Protein AF-A0A6J5GZE2-F1 (afdb_monomer_lite)

pLDDT: mean 90.6, std 7.39, range [59.62, 97.69]

Structure (mmCIF, N/CA/C/O backbone):
data_AF-A0A6J5GZE2-F1
#
_entry.id   AF-A0A6J5GZE2-F1
#
loop_
_atom_site.group_PDB
_atom_site.id
_atom_site.type_symbol
_atom_site.label_atom_id
_atom_site.label_alt_id
_atom_site.label_comp_id
_atom_site.label_asym_id
_atom_site.label_entity_id
_atom_site.label_seq_id
_atom_site.pdbx_PDB_ins_code
_atom_site.Cartn_x
_atom_site.Cartn_y
_atom_site.Cartn_z
_atom_site.occupancy
_atom_site.B_iso_or_equiv
_atom_site.auth_seq_id
_atom_site.auth_comp_id
_atom_site.auth_asym_id
_atom_site.auth_atom_id
_atom_site.pdbx_PDB_model_num
ATOM 1 N N . MET A 1 1 ? 8.383 -1.239 13.796 1.00 69.44 1 MET A N 1
ATOM 2 C CA . MET A 1 1 ? 7.772 -0.420 12.735 1.00 69.44 1 MET A CA 1
ATOM 3 C C . MET A 1 1 ? 7.703 -1.317 11.531 1.00 69.44 1 MET A C 1
ATOM 5 O O . MET A 1 1 ? 8.753 -1.734 11.061 1.00 69.44 1 MET A O 1
ATOM 9 N N . SER A 1 2 ? 6.493 -1.669 11.122 1.00 81.06 2 SER A N 1
ATOM 10 C CA . SER A 1 2 ? 6.253 -2.470 9.923 1.00 81.06 2 SER A CA 1
ATOM 11 C C . SER A 1 2 ? 5.590 -1.563 8.897 1.00 81.06 2 SER A C 1
ATOM 13 O O . SER A 1 2 ? 4.689 -0.816 9.273 1.00 81.06 2 SER A O 1
ATOM 15 N N . THR A 1 3 ? 6.033 -1.614 7.644 1.00 86.31 3 THR A N 1
ATOM 16 C CA . THR A 1 3 ? 5.427 -0.887 6.521 1.00 86.31 3 THR A CA 1
ATOM 17 C C . THR A 1 3 ? 5.041 -1.906 5.464 1.00 86.31 3 THR A C 1
ATOM 19 O O . THR A 1 3 ? 5.884 -2.670 5.003 1.00 86.31 3 THR A O 1
ATOM 22 N N . LEU A 1 4 ? 3.765 -1.927 5.103 1.00 92.56 4 LEU A N 1
ATOM 23 C CA . LEU A 1 4 ? 3.176 -2.878 4.175 1.00 92.56 4 LEU A CA 1
ATOM 24 C C . LEU A 1 4 ? 2.508 -2.078 3.060 1.00 92.56 4 LEU A C 1
ATOM 26 O O . LEU A 1 4 ? 1.397 -1.579 3.227 1.00 92.56 4 LEU A O 1
ATOM 30 N N . ALA A 1 5 ? 3.231 -1.912 1.955 1.00 94.94 5 ALA A N 1
ATOM 31 C CA . ALA A 1 5 ? 2.730 -1.274 0.743 1.00 94.94 5 ALA A CA 1
ATOM 32 C C . ALA A 1 5 ? 2.244 -2.333 -0.249 1.00 94.94 5 ALA A C 1
ATOM 34 O O . ALA A 1 5 ? 2.789 -3.442 -0.286 1.00 94.94 5 ALA A O 1
ATOM 35 N N . ARG A 1 6 ? 1.226 -1.980 -1.030 1.00 96.56 6 ARG A N 1
ATOM 36 C CA . ARG A 1 6 ? 0.650 -2.758 -2.126 1.00 96.56 6 ARG A CA 1
ATOM 37 C C . ARG A 1 6 ? 0.448 -1.833 -3.317 1.00 96.56 6 ARG A C 1
ATOM 39 O O . ARG A 1 6 ? -0.109 -0.752 -3.141 1.00 96.56 6 ARG A O 1
ATOM 46 N N . ALA A 1 7 ? 0.889 -2.257 -4.493 1.00 96.19 7 ALA A N 1
ATOM 47 C CA . ALA A 1 7 ? 0.504 -1.621 -5.745 1.00 96.19 7 ALA A CA 1
ATOM 48 C C . ALA A 1 7 ? -0.853 -2.193 -6.170 1.00 96.19 7 ALA A C 1
ATOM 50 O O . ALA A 1 7 ? -1.012 -3.414 -6.214 1.00 96.19 7 ALA A O 1
ATOM 51 N N . ILE A 1 8 ? -1.835 -1.325 -6.396 1.00 95.38 8 ILE A N 1
ATOM 52 C CA . ILE A 1 8 ? -3.233 -1.694 -6.643 1.00 95.38 8 ILE A CA 1
ATOM 53 C C . ILE A 1 8 ? -3.459 -1.850 -8.142 1.00 95.38 8 ILE A C 1
ATOM 55 O O . ILE A 1 8 ? -4.141 -1.054 -8.776 1.00 95.38 8 ILE A O 1
ATOM 59 N N . GLU A 1 9 ? -2.794 -2.850 -8.701 1.00 91.31 9 GLU A N 1
ATOM 60 C CA . GLU A 1 9 ? -2.861 -3.221 -10.107 1.00 91.31 9 GLU A CA 1
ATOM 61 C C . GLU A 1 9 ? -2.334 -4.653 -10.263 1.00 91.31 9 GLU A C 1
ATOM 63 O O . GLU A 1 9 ? -1.780 -5.245 -9.326 1.00 91.31 9 GLU A O 1
ATOM 68 N N . THR A 1 10 ? -2.496 -5.209 -11.455 1.00 87.94 10 THR A N 1
ATOM 69 C CA . THR A 1 10 ? -1.755 -6.385 -11.910 1.00 87.94 10 THR A CA 1
ATOM 70 C C . THR A 1 10 ? -0.284 -6.054 -12.205 1.00 87.94 10 THR A C 1
ATOM 72 O O . THR A 1 10 ? 0.123 -4.894 -12.269 1.00 87.94 10 THR A O 1
ATOM 75 N N . ALA A 1 11 ? 0.559 -7.084 -12.319 1.00 86.81 11 ALA A N 1
ATOM 76 C CA . ALA A 1 11 ? 1.974 -6.880 -12.612 1.00 86.81 11 ALA A CA 1
ATOM 77 C C . ALA A 1 11 ? 2.154 -6.264 -14.016 1.00 86.81 11 ALA A C 1
ATOM 79 O O . ALA A 1 11 ? 1.563 -6.786 -14.963 1.00 86.81 11 ALA A O 1
ATOM 80 N N . PRO A 1 12 ? 2.986 -5.218 -14.178 1.00 83.88 12 PRO A N 1
ATOM 81 C CA . PRO A 1 12 ? 3.253 -4.644 -15.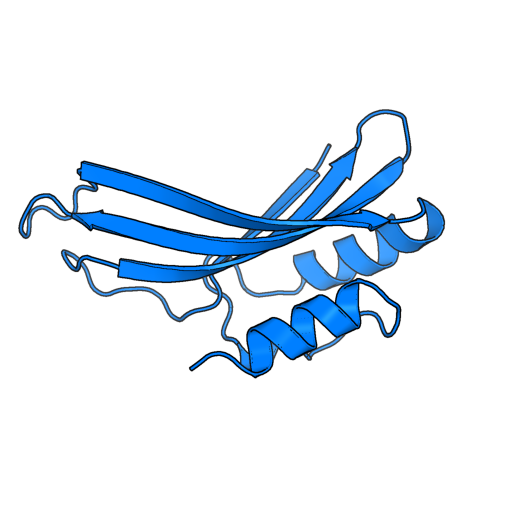489 1.00 83.88 12 PRO A CA 1
ATOM 82 C C . PRO A 1 12 ? 4.057 -5.588 -16.381 1.00 83.88 12 PRO A C 1
ATOM 84 O O . PRO A 1 12 ? 4.840 -6.417 -15.905 1.00 83.88 12 PRO A O 1
ATOM 87 N N . GLU A 1 13 ? 3.921 -5.398 -17.690 1.00 81.69 13 GLU A N 1
ATOM 88 C CA . GLU A 1 13 ? 4.804 -6.014 -18.677 1.00 81.69 13 GLU A CA 1
ATOM 89 C C . GLU A 1 13 ? 6.227 -5.427 -18.591 1.00 81.69 13 GLU A C 1
ATOM 91 O O . GLU A 1 13 ? 6.459 -4.319 -18.098 1.00 81.69 13 GLU A O 1
ATOM 96 N N . GLN A 1 14 ? 7.228 -6.180 -19.051 1.00 75.50 14 GLN A N 1
ATOM 97 C CA . GLN A 1 14 ? 8.613 -5.707 -19.019 1.00 75.50 14 GLN A CA 1
ATOM 98 C C . GLN A 1 14 ? 8.831 -4.556 -20.008 1.00 75.50 14 GLN A C 1
ATOM 100 O O . GLN A 1 14 ? 8.464 -4.651 -21.173 1.00 75.50 14 GLN A O 1
ATOM 105 N N . GLY A 1 15 ? 9.498 -3.491 -19.552 1.00 70.44 15 GLY A N 1
ATOM 106 C CA . GLY A 1 15 ? 9.900 -2.360 -20.399 1.00 70.44 15 GLY A CA 1
ATOM 107 C C . GLY A 1 15 ? 8.863 -1.241 -20.525 1.00 70.44 15 GLY A C 1
ATOM 108 O O . GLY A 1 15 ? 9.191 -0.178 -21.045 1.00 70.44 15 GLY A O 1
ATOM 109 N N . SER A 1 16 ? 7.648 -1.406 -19.997 1.00 72.00 16 SER A N 1
ATOM 110 C CA . SER A 1 16 ? 6.640 -0.345 -20.033 1.00 72.00 16 SER A CA 1
ATOM 111 C C . SER A 1 16 ? 6.890 0.734 -18.972 1.00 72.00 16 SER A C 1
ATOM 113 O O . SER A 1 16 ? 7.240 0.443 -17.826 1.00 72.00 16 SER A O 1
ATOM 115 N N . THR A 1 17 ? 6.626 1.995 -19.332 1.00 81.88 17 THR A N 1
ATOM 116 C CA . THR A 1 17 ? 6.264 3.015 -18.330 1.00 81.88 17 THR A CA 1
ATOM 117 C C . THR A 1 17 ? 4.993 2.535 -17.639 1.00 81.88 17 THR A C 1
ATOM 119 O O . THR A 1 17 ? 4.091 2.035 -18.305 1.00 81.88 17 THR A O 1
ATOM 122 N N . PHE A 1 18 ? 4.948 2.637 -16.318 1.00 88.75 18 PHE A N 1
ATOM 123 C CA . PHE A 1 18 ? 3.884 2.038 -15.525 1.00 88.75 18 PHE A CA 1
ATOM 124 C C . PHE A 1 18 ? 3.427 3.004 -14.448 1.00 88.75 18 PHE A C 1
ATOM 126 O O . PHE A 1 18 ? 4.246 3.596 -13.746 1.00 88.75 18 PHE A O 1
ATOM 133 N N . ASP A 1 19 ? 2.123 3.133 -14.282 1.00 92.88 19 ASP A N 1
ATOM 134 C CA . ASP A 1 19 ? 1.531 3.884 -13.197 1.00 92.88 19 ASP A CA 1
ATOM 135 C C . ASP A 1 19 ? 0.383 3.092 -12.581 1.00 92.88 19 ASP A C 1
ATOM 137 O O . ASP A 1 19 ? -0.286 2.311 -13.251 1.00 92.88 19 ASP A O 1
ATOM 141 N N . CYS A 1 20 ? 0.213 3.237 -11.274 1.00 94.81 20 CYS A N 1
ATOM 142 C CA . CYS A 1 20 ? -0.858 2.571 -10.546 1.00 94.81 20 CYS A CA 1
ATOM 143 C C . CYS A 1 20 ? -1.161 3.305 -9.246 1.00 94.81 20 CYS A C 1
ATOM 145 O O . CYS A 1 20 ? -0.328 4.053 -8.718 1.00 94.81 20 CYS A O 1
ATOM 147 N N . ASP A 1 21 ? -2.344 3.049 -8.695 1.00 97.31 21 ASP A N 1
ATOM 148 C CA . ASP A 1 21 ? -2.619 3.400 -7.310 1.00 97.31 21 ASP A CA 1
ATOM 149 C C . ASP A 1 21 ? -1.772 2.533 -6.363 1.00 97.31 21 ASP A C 1
ATOM 151 O O . ASP A 1 21 ? -1.392 1.403 -6.673 1.00 97.31 21 ASP A O 1
ATOM 155 N N . TRP A 1 22 ? -1.525 3.026 -5.156 1.00 97.38 22 TRP A N 1
ATOM 156 C CA . TRP A 1 22 ? -0.962 2.225 -4.075 1.00 97.38 22 TRP A CA 1
ATOM 157 C C . TRP A 1 22 ? -1.729 2.422 -2.775 1.00 97.38 22 TRP A C 1
ATOM 159 O O . TRP A 1 22 ? -2.307 3.476 -2.519 1.00 97.38 22 TRP A O 1
ATOM 169 N N . LEU A 1 23 ? -1.684 1.397 -1.927 1.00 97.50 23 LEU A N 1
ATOM 170 C CA . LEU A 1 23 ? -2.150 1.420 -0.545 1.00 97.50 23 LEU A CA 1
ATOM 171 C C . LEU A 1 23 ? -0.969 1.098 0.369 1.00 97.50 23 LEU A C 1
ATOM 173 O O . LEU A 1 23 ? -0.236 0.137 0.131 1.00 97.50 23 LEU A O 1
ATOM 177 N N . VAL A 1 24 ? -0.802 1.856 1.449 1.00 96.56 24 VAL A N 1
ATOM 178 C CA . VAL A 1 24 ? 0.171 1.549 2.500 1.00 96.56 24 VAL A CA 1
ATOM 179 C C . VAL A 1 24 ? -0.501 1.492 3.857 1.00 96.56 24 VAL A C 1
ATOM 181 O O . VAL A 1 24 ? -1.298 2.356 4.218 1.00 96.56 24 VAL A O 1
ATOM 184 N N . CYS A 1 25 ? -0.120 0.492 4.643 1.00 95.19 25 CYS A N 1
ATOM 185 C CA . CYS A 1 25 ? -0.392 0.442 6.069 1.00 95.19 25 CYS A CA 1
ATOM 186 C C . CYS A 1 25 ? 0.934 0.359 6.823 1.00 95.19 25 CYS A C 1
ATOM 188 O O . CYS A 1 25 ? 1.813 -0.425 6.463 1.00 95.19 25 CYS A O 1
ATOM 190 N N . MET A 1 26 ? 1.108 1.166 7.866 1.00 92.44 26 MET A N 1
ATOM 191 C CA . MET A 1 26 ? 2.332 1.142 8.670 1.00 92.44 26 MET A CA 1
ATOM 192 C C . MET A 1 26 ? 2.065 1.349 10.153 1.00 92.44 26 MET A C 1
ATOM 194 O O . MET A 1 26 ? 1.125 2.045 10.519 1.00 92.44 26 MET A O 1
ATOM 198 N N . THR A 1 27 ? 2.917 0.803 11.018 1.00 88.62 27 THR A N 1
ATOM 199 C CA . THR A 1 27 ? 2.859 1.044 12.470 1.00 88.62 27 THR A CA 1
ATOM 200 C C . THR A 1 27 ? 4.031 1.869 12.972 1.00 88.62 27 THR A C 1
ATOM 202 O O . THR A 1 27 ? 5.196 1.587 12.681 1.00 88.62 27 THR A O 1
ATOM 205 N N . GLY A 1 28 ? 3.724 2.886 13.777 1.00 80.31 28 GLY A N 1
ATOM 206 C CA . GLY A 1 28 ? 4.713 3.718 14.448 1.00 80.31 28 GLY A CA 1
ATOM 207 C C . GLY A 1 28 ? 5.460 2.947 15.535 1.00 80.31 28 GLY A C 1
ATOM 208 O O . GLY A 1 28 ? 4.879 2.168 16.291 1.00 80.31 28 GLY A O 1
ATOM 209 N N . LYS A 1 29 ? 6.771 3.177 15.640 1.00 72.94 29 LYS A N 1
ATOM 210 C CA . LYS A 1 29 ? 7.571 2.672 16.761 1.00 72.94 29 LYS A CA 1
ATOM 211 C C . LYS A 1 29 ? 7.228 3.499 18.011 1.00 72.94 29 LYS A C 1
ATOM 213 O O . LYS A 1 29 ? 7.240 4.722 17.948 1.00 72.94 29 LYS A O 1
ATOM 218 N N . GLY A 1 30 ? 6.901 2.845 19.124 1.00 71.56 30 GLY A N 1
ATOM 219 C CA . GLY A 1 30 ? 6.673 3.493 20.425 1.00 71.56 30 GLY A CA 1
ATOM 220 C C . GLY A 1 30 ? 5.230 3.914 20.729 1.00 71.56 30 GLY A C 1
ATOM 221 O O . GLY A 1 30 ? 4.795 3.726 21.856 1.00 71.56 30 GLY A O 1
ATOM 222 N N . SER A 1 31 ? 4.458 4.415 19.756 1.00 73.06 31 SER A N 1
ATOM 223 C CA . SER A 1 31 ? 3.060 4.829 20.001 1.00 73.06 31 SER A CA 1
ATOM 224 C C . SER A 1 31 ? 2.025 3.717 19.809 1.00 73.06 31 SER A C 1
ATOM 226 O O . SER A 1 31 ? 0.887 3.857 20.250 1.00 73.06 31 SER A O 1
ATOM 228 N N . GLY A 1 32 ? 2.372 2.652 19.076 1.00 79.12 32 GLY A N 1
ATOM 229 C CA . GLY A 1 32 ? 1.416 1.624 18.641 1.00 79.12 32 GLY A CA 1
ATOM 230 C C . GLY A 1 32 ? 0.374 2.125 17.630 1.00 79.12 32 GLY A C 1
ATOM 231 O O . GLY A 1 32 ? -0.463 1.351 17.175 1.00 79.12 32 GLY A O 1
ATOM 232 N N . ALA A 1 33 ? 0.415 3.407 17.252 1.00 85.31 33 ALA A N 1
ATOM 233 C CA . ALA A 1 33 ? -0.485 3.966 16.256 1.00 85.31 33 ALA A CA 1
ATOM 234 C C . ALA A 1 33 ? -0.174 3.377 14.877 1.00 85.31 33 ALA A C 1
ATOM 236 O O . ALA A 1 33 ? 0.991 3.254 14.483 1.00 85.31 33 ALA A O 1
ATOM 237 N N . ALA A 1 34 ? -1.225 3.049 14.134 1.00 91.69 34 ALA A N 1
ATOM 238 C CA . ALA A 1 34 ? -1.110 2.695 12.731 1.00 91.69 34 ALA A CA 1
ATOM 239 C C . ALA A 1 34 ? -1.366 3.923 11.851 1.00 91.69 34 ALA A C 1
ATOM 241 O O . ALA A 1 34 ? -1.972 4.906 12.279 1.00 91.69 34 ALA A O 1
ATOM 242 N N . ARG A 1 35 ? -0.912 3.867 10.606 1.00 94.81 35 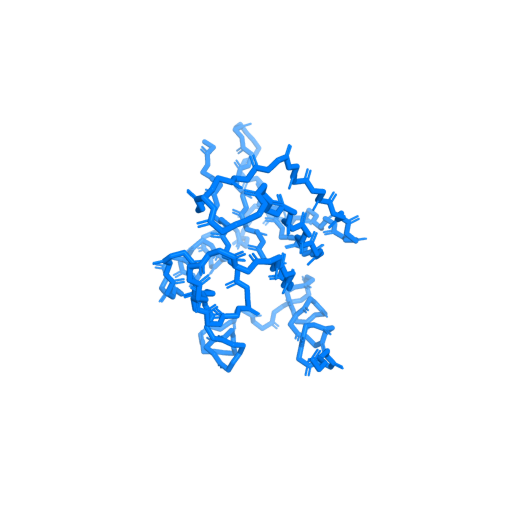ARG A N 1
ATOM 243 C CA . ARG A 1 35 ? -1.302 4.789 9.547 1.00 94.81 35 ARG A CA 1
ATOM 244 C C . ARG A 1 35 ? -1.762 3.993 8.345 1.00 94.81 35 ARG A C 1
ATOM 246 O O . ARG A 1 35 ? -1.175 2.953 8.055 1.00 94.81 35 ARG A O 1
ATOM 253 N N . VAL A 1 36 ? -2.778 4.506 7.670 1.00 96.06 36 VAL A N 1
ATOM 254 C CA . VAL A 1 36 ? -3.228 4.028 6.365 1.00 96.06 36 VAL A CA 1
ATOM 255 C C . VAL A 1 36 ? -3.168 5.196 5.399 1.00 96.06 36 VAL A C 1
ATOM 257 O O . VAL A 1 36 ? -3.583 6.305 5.740 1.00 96.06 36 VAL A O 1
ATOM 260 N N . GLY A 1 37 ? -2.625 4.969 4.215 1.00 96.25 37 GLY A N 1
ATOM 261 C CA . GLY A 1 37 ? -2.571 5.985 3.180 1.00 96.25 37 GLY A CA 1
ATOM 262 C C . GLY A 1 37 ? -2.585 5.384 1.799 1.00 96.25 37 GLY A C 1
ATOM 263 O O . GLY A 1 37 ? -2.402 4.179 1.630 1.00 96.25 37 GLY A O 1
ATOM 264 N N . PHE A 1 38 ? -2.814 6.249 0.828 1.00 97.69 38 PHE A N 1
ATOM 265 C CA . PHE A 1 38 ? -2.895 5.882 -0.570 1.00 97.69 38 PHE A CA 1
ATOM 266 C C . PHE A 1 38 ? -2.428 7.037 -1.452 1.00 97.69 38 PHE A C 1
ATOM 268 O O . PHE A 1 38 ? -2.277 8.181 -1.001 1.00 97.69 38 PHE A O 1
ATOM 275 N N . GLY A 1 39 ? -2.214 6.720 -2.718 1.00 97.38 39 GLY A N 1
ATOM 276 C CA . GLY A 1 39 ? -1.876 7.685 -3.747 1.00 97.38 39 GLY A CA 1
ATOM 277 C C . GLY A 1 39 ? -1.469 6.968 -5.021 1.00 97.38 39 GLY A C 1
ATOM 278 O O . GLY A 1 39 ? -1.946 5.862 -5.269 1.00 97.38 39 GLY A O 1
ATOM 279 N N . ARG A 1 40 ? -0.567 7.571 -5.800 1.00 96.75 40 ARG A N 1
ATOM 280 C CA . ARG A 1 40 ? -0.150 7.051 -7.109 1.00 96.75 40 ARG A CA 1
ATOM 281 C C . ARG A 1 40 ? 1.355 6.832 -7.194 1.00 96.75 40 ARG A C 1
ATOM 283 O O . ARG A 1 40 ? 2.139 7.615 -6.648 1.00 96.75 40 ARG A O 1
ATOM 290 N N . TYR A 1 41 ? 1.745 5.758 -7.865 1.00 95.69 41 TYR A N 1
ATOM 291 C CA . TYR A 1 41 ? 3.096 5.544 -8.358 1.00 95.69 41 TYR A CA 1
ATOM 292 C C . TYR A 1 41 ? 3.137 5.851 -9.842 1.00 95.69 41 TYR A C 1
ATOM 294 O O . TYR A 1 41 ? 2.256 5.427 -10.580 1.00 95.69 41 TYR A O 1
ATOM 302 N N . GLU A 1 42 ? 4.197 6.519 -10.275 1.00 94.19 42 GLU A N 1
ATOM 303 C CA . GLU A 1 42 ? 4.516 6.715 -11.684 1.00 94.19 42 GLU A CA 1
ATOM 304 C C . GLU A 1 42 ? 5.976 6.311 -11.901 1.00 94.19 42 GLU A C 1
ATOM 306 O O . GLU A 1 42 ? 6.908 6.941 -11.390 1.00 94.19 42 GLU A O 1
ATOM 311 N N . TRP A 1 43 ? 6.174 5.235 -12.650 1.00 91.81 43 TRP A N 1
ATOM 312 C CA . TRP A 1 43 ? 7.465 4.654 -12.987 1.00 91.81 43 TRP A CA 1
ATOM 313 C C . TRP A 1 43 ? 7.794 4.973 -14.436 1.00 91.81 43 TRP A C 1
ATOM 315 O O . TRP A 1 43 ? 7.029 4.640 -15.338 1.00 91.81 43 TRP A O 1
ATOM 325 N N . ARG A 1 44 ? 8.961 5.569 -14.681 1.00 90.00 44 ARG A N 1
ATOM 326 C CA . ARG A 1 44 ? 9.452 5.831 -16.041 1.00 90.00 44 ARG A CA 1
ATOM 327 C C . ARG A 1 44 ? 10.593 4.883 -16.365 1.00 90.00 44 ARG A C 1
ATOM 329 O O . ARG A 1 44 ? 11.592 4.882 -15.647 1.00 90.00 44 ARG A O 1
ATOM 336 N N . ALA A 1 45 ? 10.454 4.098 -17.430 1.00 88.38 45 ALA A N 1
ATOM 337 C CA . ALA A 1 45 ? 11.483 3.170 -17.896 1.00 88.38 45 ALA A CA 1
ATOM 338 C C . ALA A 1 45 ? 12.526 3.861 -18.798 1.00 88.38 45 ALA A C 1
ATOM 340 O O . ALA A 1 45 ? 12.239 4.868 -19.447 1.00 88.38 45 ALA A O 1
ATOM 341 N N . VAL A 1 46 ? 13.747 3.318 -18.846 1.00 86.62 46 VAL A N 1
ATOM 342 C CA . VAL A 1 46 ? 14.795 3.719 -19.802 1.00 86.62 46 VAL A CA 1
ATOM 343 C C . VAL A 1 46 ? 14.703 2.829 -21.043 1.00 86.62 46 VAL A C 1
ATOM 345 O O . VAL A 1 46 ? 15.370 1.791 -21.110 1.00 86.62 46 VAL A O 1
ATOM 348 N N . GLY A 1 47 ? 13.876 3.224 -22.015 1.00 79.94 47 GLY A N 1
ATOM 349 C CA . GLY A 1 47 ? 13.590 2.404 -23.202 1.00 79.94 47 GLY A CA 1
ATOM 350 C C . GLY A 1 47 ? 13.188 0.970 -22.830 1.00 79.94 47 GLY A C 1
ATOM 351 O O . GLY A 1 47 ? 12.690 0.725 -21.733 1.00 79.94 47 GLY A O 1
ATOM 352 N N . ASP A 1 48 ? 13.517 0.004 -23.685 1.00 75.69 48 ASP A N 1
ATOM 353 C CA . ASP A 1 48 ? 13.132 -1.405 -23.489 1.00 75.69 48 ASP A CA 1
ATOM 354 C C . ASP A 1 48 ? 14.150 -2.203 -22.650 1.00 75.69 48 ASP A C 1
ATOM 356 O O . ASP A 1 48 ? 14.236 -3.425 -22.717 1.00 75.69 48 ASP A O 1
ATOM 360 N N . THR A 1 49 ? 14.972 -1.521 -21.846 1.00 81.75 49 THR A N 1
ATOM 361 C CA . THR A 1 49 ? 16.061 -2.164 -21.083 1.00 81.75 49 THR A CA 1
ATOM 362 C C . THR A 1 49 ? 15.591 -2.865 -19.805 1.00 81.75 49 THR A C 1
ATOM 364 O O . THR A 1 49 ? 16.400 -3.484 -19.110 1.00 81.75 49 THR A O 1
ATOM 367 N N . GLY A 1 50 ? 14.314 -2.705 -19.441 1.00 79.06 50 GLY A N 1
ATOM 368 C CA . GLY A 1 50 ? 13.759 -3.155 -18.162 1.00 79.06 50 GLY A CA 1
ATOM 369 C C . GLY A 1 50 ? 14.245 -2.353 -16.945 1.00 79.06 50 GLY A C 1
ATOM 370 O O . GLY A 1 50 ? 13.961 -2.730 -15.810 1.00 79.06 50 GLY A O 1
ATOM 371 N N . ARG A 1 51 ? 14.987 -1.253 -17.145 1.00 86.81 51 AR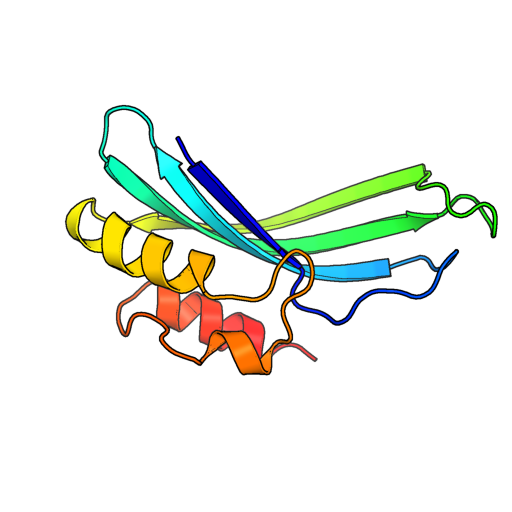G A N 1
ATOM 372 C CA . ARG A 1 51 ? 15.486 -0.391 -16.062 1.00 86.81 51 ARG A CA 1
ATOM 373 C C . ARG A 1 51 ? 14.550 0.784 -15.819 1.00 86.81 51 ARG A C 1
ATOM 375 O O . ARG A 1 51 ? 14.097 1.425 -16.763 1.00 86.81 51 ARG A O 1
ATOM 382 N N . ILE A 1 52 ? 14.339 1.119 -14.549 1.00 88.94 52 ILE A N 1
ATOM 383 C CA . ILE A 1 52 ? 13.597 2.314 -14.139 1.00 88.94 52 ILE A CA 1
ATOM 384 C C . ILE A 1 52 ? 14.542 3.518 -14.083 1.00 88.94 52 ILE A C 1
ATOM 386 O O . ILE A 1 52 ? 15.560 3.487 -13.395 1.00 88.94 52 ILE A O 1
ATOM 390 N N . ALA A 1 53 ? 14.177 4.584 -14.791 1.00 91.62 53 ALA A N 1
ATOM 391 C CA . ALA A 1 53 ? 14.852 5.879 -14.789 1.00 91.62 53 ALA A CA 1
ATOM 392 C C . ALA A 1 53 ? 14.430 6.743 -13.594 1.00 91.62 53 ALA A C 1
ATOM 394 O O . ALA A 1 53 ? 15.246 7.455 -13.013 1.00 91.62 53 ALA A O 1
ATOM 395 N N . ALA A 1 54 ? 13.136 6.713 -13.266 1.00 92.88 54 ALA A N 1
ATOM 396 C CA . ALA A 1 54 ? 12.543 7.543 -12.228 1.00 92.88 54 ALA A CA 1
ATOM 397 C C . ALA A 1 54 ? 11.307 6.880 -11.612 1.00 92.88 54 ALA A C 1
ATOM 399 O O . ALA A 1 54 ? 10.555 6.185 -12.299 1.00 92.88 54 ALA A O 1
ATOM 400 N N . LEU A 1 55 ? 11.092 7.167 -10.329 1.00 94.44 55 LEU A N 1
ATOM 401 C CA . LEU A 1 55 ? 9.874 6.869 -9.586 1.00 94.44 55 LEU A CA 1
ATOM 402 C C . LEU A 1 55 ? 9.352 8.170 -8.981 1.00 94.44 55 LEU A C 1
ATOM 404 O O . LEU A 1 55 ? 10.048 8.813 -8.195 1.00 94.44 55 LEU A O 1
ATOM 408 N N . HIS A 1 56 ? 8.120 8.524 -9.317 1.00 96.19 56 HIS A N 1
ATOM 409 C CA . HIS A 1 56 ? 7.377 9.582 -8.654 1.00 96.19 56 HIS A CA 1
ATOM 410 C C . HIS A 1 56 ? 6.283 8.959 -7.782 1.00 96.19 56 HIS A C 1
ATOM 412 O O . HIS A 1 56 ? 5.551 8.070 -8.216 1.00 96.19 56 HIS A O 1
ATOM 418 N N . ILE A 1 57 ? 6.217 9.397 -6.523 1.00 96.62 57 ILE A N 1
ATOM 419 C CA . ILE A 1 57 ? 5.253 8.914 -5.534 1.00 96.62 57 ILE A CA 1
ATOM 420 C C . ILE A 1 57 ? 4.396 10.097 -5.104 1.00 96.62 57 ILE A C 1
ATOM 422 O O . ILE A 1 57 ? 4.853 10.953 -4.344 1.00 96.62 57 ILE A O 1
ATOM 426 N N . LEU A 1 58 ? 3.148 10.123 -5.558 1.00 97.50 58 LEU A N 1
ATOM 427 C CA . LEU A 1 58 ? 2.155 11.055 -5.048 1.00 97.50 58 LEU A CA 1
ATOM 428 C C . LEU A 1 58 ? 1.510 10.443 -3.806 1.00 97.50 58 LEU A C 1
ATOM 430 O O . LEU A 1 58 ? 0.947 9.354 -3.884 1.00 97.50 58 LEU A O 1
ATOM 434 N N . ILE A 1 59 ? 1.583 11.143 -2.674 1.00 97.50 59 ILE A N 1
ATOM 435 C CA . ILE A 1 59 ? 0.848 10.801 -1.451 1.00 97.50 59 ILE A CA 1
ATOM 436 C C . ILE A 1 59 ? -0.376 11.701 -1.390 1.00 97.50 59 ILE A C 1
ATOM 438 O O . ILE A 1 59 ? -0.242 12.909 -1.205 1.00 97.50 59 ILE A O 1
ATOM 442 N N . GLU A 1 60 ? -1.560 11.118 -1.521 1.00 96.94 60 GLU A N 1
ATOM 443 C CA . GLU A 1 60 ? -2.801 11.893 -1.518 1.00 96.94 60 GLU A CA 1
ATOM 444 C C . GLU A 1 60 ? -3.373 12.040 -0.120 1.00 96.94 60 GLU A C 1
ATOM 446 O O . GLU A 1 60 ? -3.770 13.130 0.291 1.00 96.94 60 GLU A O 1
ATOM 451 N N . ALA A 1 61 ? -3.364 10.952 0.645 1.00 96.25 61 ALA A N 1
ATOM 452 C CA . ALA A 1 61 ? -3.751 10.995 2.040 1.00 96.25 61 ALA A CA 1
ATOM 453 C C . ALA A 1 61 ? -2.923 10.024 2.874 1.00 96.25 61 ALA A C 1
ATOM 455 O O . ALA A 1 61 ? -2.575 8.923 2.446 1.00 96.25 61 ALA A O 1
ATOM 456 N N . MET A 1 62 ? -2.656 10.437 4.110 1.00 95.88 62 MET A N 1
ATOM 457 C CA . MET A 1 62 ? -2.085 9.605 5.162 1.00 95.88 62 MET A CA 1
ATOM 458 C C . MET A 1 62 ? -2.864 9.855 6.446 1.00 95.88 62 MET A C 1
ATOM 460 O O . MET A 1 62 ? -2.714 10.889 7.097 1.00 95.88 62 MET A O 1
ATOM 464 N N . HIS A 1 63 ? -3.696 8.894 6.828 1.00 95.44 63 HIS A N 1
ATOM 465 C CA . HIS A 1 63 ? -4.503 8.977 8.033 1.00 95.44 63 HIS A CA 1
ATOM 466 C C . HIS A 1 63 ? -3.816 8.266 9.192 1.00 95.44 63 HIS A C 1
ATOM 468 O O . HIS A 1 63 ? -3.337 7.140 9.055 1.00 95.44 63 HIS A O 1
ATOM 474 N N . THR A 1 64 ? -3.800 8.910 10.359 1.00 93.38 64 THR A N 1
ATOM 475 C CA . THR A 1 64 ? -3.339 8.283 11.602 1.00 93.38 64 THR A CA 1
ATOM 476 C C . THR A 1 64 ? -4.509 7.625 12.317 1.00 93.38 64 THR A C 1
ATOM 478 O O . THR A 1 64 ? -5.584 8.201 12.459 1.00 93.38 64 THR A O 1
ATOM 481 N N . LEU A 1 65 ? -4.279 6.403 12.776 1.00 91.94 65 LEU A N 1
ATOM 482 C CA . LEU A 1 65 ? -5.262 5.522 13.378 1.00 91.94 65 LEU A CA 1
ATOM 483 C C . LEU A 1 65 ? -4.989 5.402 14.870 1.00 91.94 65 LEU A C 1
ATOM 485 O O . LEU A 1 65 ? -3.836 5.399 15.312 1.00 91.94 65 LEU A O 1
ATOM 489 N N . ARG A 1 66 ? -6.054 5.230 15.655 1.00 89.81 66 ARG A N 1
ATOM 490 C CA . ARG A 1 66 ? -5.911 4.894 17.077 1.00 89.81 66 ARG A CA 1
ATOM 491 C C . ARG A 1 66 ? -5.229 3.533 17.220 1.00 89.81 66 ARG A C 1
ATOM 493 O O . ARG A 1 66 ? -5.493 2.623 16.437 1.00 89.81 66 ARG A O 1
ATOM 500 N N . ALA A 1 67 ? -4.400 3.379 18.251 1.00 90.06 67 ALA A N 1
ATOM 501 C CA . ALA A 1 67 ? -3.612 2.165 18.472 1.00 90.06 67 ALA A CA 1
ATOM 502 C C . ALA A 1 67 ? -4.466 0.883 18.552 1.00 90.06 67 ALA A C 1
ATOM 504 O O . ALA A 1 67 ? -4.042 -0.155 18.052 1.00 90.06 67 ALA A O 1
ATOM 505 N N . GLN A 1 68 ? -5.697 0.969 19.078 1.00 90.88 68 GLN A N 1
ATOM 506 C CA . GLN A 1 68 ? -6.654 -0.149 19.142 1.00 90.88 68 GLN A CA 1
ATOM 507 C C . GLN A 1 68 ? -6.982 -0.774 17.772 1.00 90.88 68 GLN A C 1
ATOM 509 O O . GLN A 1 68 ? -7.378 -1.930 17.703 1.00 90.88 68 GLN A O 1
ATOM 514 N N . TRP A 1 69 ? -6.814 -0.017 16.685 1.00 91.75 69 TRP A N 1
ATOM 515 C CA . TRP A 1 69 ? -7.127 -0.450 15.322 1.00 91.75 69 TRP A CA 1
ATOM 516 C C . TRP A 1 69 ? -5.912 -0.985 14.557 1.00 91.75 69 TRP A C 1
ATOM 518 O O . TRP A 1 69 ? -6.053 -1.473 13.437 1.00 91.75 69 TRP A O 1
ATOM 528 N N . SER A 1 70 ? -4.715 -0.896 15.146 1.00 90.88 70 SER A N 1
ATOM 529 C CA . SER A 1 70 ? -3.463 -1.279 14.486 1.00 90.88 70 SER A CA 1
ATOM 530 C C . SER A 1 70 ? -3.427 -2.756 14.095 1.00 90.88 70 SER A C 1
ATOM 532 O O . SER A 1 70 ? -3.070 -3.062 12.959 1.00 90.88 70 SER A O 1
ATOM 534 N N . GLY A 1 71 ? -3.851 -3.650 14.995 1.00 91.81 71 GLY A N 1
ATOM 535 C CA . GLY A 1 71 ? -3.903 -5.093 14.746 1.00 91.81 71 GLY A CA 1
ATOM 536 C C . GLY A 1 71 ? -4.825 -5.438 13.579 1.00 91.81 71 GLY A C 1
ATOM 537 O O . GLY A 1 71 ? -4.377 -6.031 12.607 1.00 91.81 71 GLY A O 1
ATOM 538 N N . ALA A 1 72 ? -6.071 -4.954 13.613 1.00 93.75 72 ALA A N 1
ATOM 539 C CA . ALA A 1 72 ? -7.058 -5.222 12.565 1.00 93.75 72 ALA A CA 1
ATOM 540 C C . ALA A 1 72 ? -6.580 -4.796 11.165 1.00 93.75 72 ALA A C 1
ATOM 542 O O . ALA A 1 72 ? -6.801 -5.509 10.189 1.00 93.75 72 ALA A O 1
ATOM 543 N N . ILE A 1 73 ? -5.903 -3.648 11.057 1.00 93.88 73 ILE A N 1
ATOM 544 C CA . ILE A 1 73 ? -5.374 -3.173 9.774 1.00 93.88 73 ILE A CA 1
ATOM 545 C C . ILE A 1 73 ? -4.174 -3.983 9.315 1.00 93.88 73 ILE A C 1
ATOM 547 O O . ILE A 1 73 ? -4.117 -4.338 8.141 1.00 93.88 73 ILE A O 1
ATOM 551 N N . LEU A 1 74 ? -3.232 -4.278 10.214 1.00 92.00 74 LEU A N 1
ATOM 552 C CA . LEU A 1 74 ? -2.071 -5.099 9.881 1.00 92.00 74 LEU A CA 1
ATOM 553 C C . LEU A 1 74 ? -2.492 -6.499 9.429 1.00 92.00 74 LEU A C 1
ATOM 555 O O . LEU A 1 74 ? -2.027 -6.959 8.390 1.00 92.00 74 LEU A O 1
ATOM 559 N N . ASP A 1 75 ? -3.404 -7.138 10.159 1.00 94.06 75 ASP A N 1
ATOM 560 C CA . ASP A 1 75 ? -3.905 -8.475 9.838 1.00 94.06 75 ASP A CA 1
ATOM 561 C C . ASP A 1 75 ? -4.611 -8.515 8.481 1.00 94.06 75 ASP A C 1
ATOM 563 O O . ASP A 1 75 ? -4.504 -9.504 7.755 1.00 94.06 75 ASP A O 1
ATOM 567 N N . TRP A 1 76 ? -5.327 -7.445 8.127 1.00 95.56 76 TRP A N 1
ATOM 568 C CA . TRP A 1 76 ? -5.952 -7.306 6.817 1.00 95.56 76 TRP A CA 1
ATOM 569 C C . TRP A 1 76 ? -4.909 -7.124 5.709 1.00 95.56 76 TRP A C 1
ATOM 571 O O . TRP A 1 76 ? -4.869 -7.927 4.778 1.00 95.56 76 TRP A O 1
ATOM 581 N N . VAL A 1 77 ? -4.012 -6.136 5.819 1.00 94.94 77 VAL A N 1
ATOM 582 C CA . VAL A 1 77 ? -3.040 -5.856 4.747 1.00 94.94 77 VAL A CA 1
ATOM 583 C C . VAL A 1 77 ? -2.049 -7.010 4.537 1.00 94.94 77 VAL A C 1
ATOM 585 O O . VAL A 1 77 ? -1.586 -7.226 3.419 1.00 94.94 77 VAL A O 1
ATOM 588 N N . LEU A 1 78 ? -1.748 -7.800 5.575 1.00 94.56 78 LEU A N 1
ATOM 589 C CA . LEU A 1 78 ? -0.896 -8.990 5.469 1.00 94.56 78 LEU A CA 1
ATOM 590 C C . LEU A 1 78 ? -1.524 -10.105 4.626 1.00 94.56 78 LEU A C 1
ATOM 592 O O . LEU A 1 78 ? -0.787 -10.893 4.041 1.00 94.56 78 LEU A O 1
ATOM 596 N N . LYS A 1 79 ? -2.856 -10.163 4.546 1.00 95.44 79 LYS A N 1
ATOM 597 C CA . LYS A 1 79 ? -3.588 -11.144 3.731 1.00 95.44 79 LYS A CA 1
ATOM 598 C C . LYS A 1 79 ? -3.744 -10.707 2.276 1.00 95.44 79 LYS A C 1
ATOM 600 O O . LYS A 1 79 ? -4.082 -11.537 1.437 1.00 95.44 79 LYS A O 1
ATOM 605 N N . LEU A 1 80 ? -3.504 -9.431 1.972 1.00 95.94 80 LEU A N 1
ATOM 606 C CA . LEU A 1 80 ? -3.563 -8.928 0.604 1.00 95.94 80 LEU A CA 1
ATOM 607 C C . LEU A 1 80 ? -2.359 -9.423 -0.214 1.00 95.94 80 LEU A C 1
ATOM 609 O O . LEU A 1 80 ? -1.232 -9.383 0.307 1.00 95.94 80 LEU A O 1
ATOM 613 N N . PRO A 1 81 ? -2.565 -9.807 -1.492 1.00 95.56 81 PRO A N 1
ATOM 614 C CA . PRO A 1 81 ? -1.490 -10.191 -2.405 1.00 95.56 81 PRO A CA 1
ATOM 615 C C . PRO A 1 81 ? -0.364 -9.153 -2.438 1.00 95.56 81 PRO A C 1
ATOM 617 O O . PRO A 1 81 ? -0.624 -7.961 -2.314 1.00 95.56 81 PRO A O 1
ATOM 620 N N . TYR A 1 82 ? 0.888 -9.593 -2.568 1.00 94.00 82 TYR A N 1
ATOM 621 C CA . TYR A 1 82 ? 2.071 -8.728 -2.584 1.00 94.00 82 TYR A CA 1
ATOM 622 C C . TYR A 1 82 ? 3.026 -9.150 -3.710 1.00 94.00 82 TYR A C 1
ATOM 624 O O . TYR A 1 82 ? 3.228 -10.352 -3.888 1.00 94.00 82 TYR A O 1
ATOM 632 N N . PRO A 1 83 ? 3.673 -8.204 -4.422 1.00 93.88 83 PRO A N 1
ATOM 633 C CA . PRO A 1 83 ? 3.542 -6.743 -4.294 1.00 93.88 83 PRO A CA 1
ATOM 634 C C . PRO A 1 83 ? 2.315 -6.152 -5.000 1.00 93.88 83 PRO A C 1
ATOM 636 O O . PRO A 1 83 ? 1.880 -5.057 -4.641 1.00 93.88 83 PRO A O 1
ATOM 639 N N . TRP A 1 84 ? 1.759 -6.904 -5.947 1.00 95.12 84 TRP A N 1
ATOM 640 C CA . TRP A 1 84 ? 0.621 -6.544 -6.787 1.00 95.12 84 TRP A CA 1
ATOM 641 C C . TRP A 1 84 ? 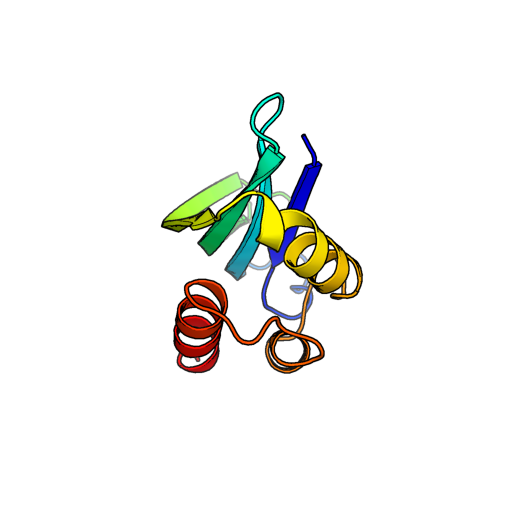-0.669 -7.042 -6.152 1.00 95.12 84 TRP A C 1
ATOM 643 O O . TRP A 1 84 ? -0.788 -8.230 -5.856 1.00 95.12 84 TRP A O 1
ATOM 653 N N . CYS A 1 85 ? -1.611 -6.138 -5.921 1.00 95.88 85 CYS A N 1
ATOM 654 C CA . CYS A 1 85 ? -2.891 -6.417 -5.298 1.00 95.88 85 CYS A CA 1
ATOM 655 C C . CYS A 1 85 ? -4.009 -5.990 -6.253 1.00 95.88 85 CYS A C 1
ATOM 657 O O . CYS A 1 85 ? -4.223 -4.790 -6.415 1.00 95.88 85 CYS A O 1
ATOM 659 N N . PRO A 1 86 ? -4.766 -6.936 -6.831 1.00 93.75 86 PRO A N 1
ATOM 660 C CA . PRO A 1 86 ? -5.946 -6.600 -7.616 1.00 93.75 86 PRO A CA 1
ATOM 661 C C . PRO A 1 86 ? -6.919 -5.743 -6.801 1.00 93.75 86 PRO A C 1
ATOM 663 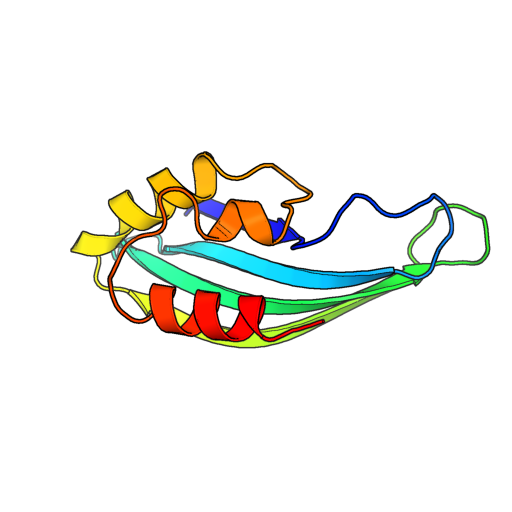O O . PRO A 1 86 ? -7.077 -5.941 -5.589 1.00 93.75 86 PRO A O 1
ATOM 666 N N . ARG A 1 87 ? -7.561 -4.770 -7.449 1.00 93.44 87 ARG A N 1
ATOM 667 C CA . ARG A 1 87 ? -8.401 -3.767 -6.777 1.00 93.44 87 ARG A CA 1
ATOM 668 C C . ARG A 1 87 ? -9.579 -4.410 -6.045 1.00 93.44 87 ARG A C 1
ATOM 670 O O . ARG A 1 87 ? -9.915 -4.008 -4.934 1.00 93.44 87 ARG A O 1
ATOM 677 N N . GLU A 1 88 ? -10.151 -5.461 -6.616 1.00 91.75 88 GLU A N 1
ATOM 678 C CA . GLU A 1 88 ? -11.231 -6.259 -6.042 1.00 91.75 88 GLU A CA 1
ATOM 679 C C . GLU A 1 88 ? -10.830 -6.983 -4.747 1.00 91.75 88 GLU A C 1
ATOM 681 O O . GLU A 1 88 ? -11.671 -7.190 -3.869 1.00 91.75 88 GLU A O 1
ATOM 686 N N . ALA A 1 89 ? -9.543 -7.311 -4.573 1.00 94.00 89 ALA A N 1
ATOM 687 C CA . ALA A 1 89 ? -9.056 -7.974 -3.366 1.00 94.00 89 ALA A CA 1
ATOM 688 C C . ALA A 1 89 ? -9.072 -7.039 -2.147 1.00 94.00 89 ALA A C 1
ATOM 690 O O . ALA A 1 89 ? -9.126 -7.513 -1.013 1.00 94.00 89 ALA A O 1
ATOM 691 N N . LEU A 1 90 ? -9.078 -5.717 -2.358 1.00 93.81 90 LEU A N 1
ATOM 692 C CA . LEU A 1 90 ? -9.067 -4.738 -1.272 1.00 93.81 90 LEU A CA 1
ATOM 693 C C . LEU A 1 90 ? -10.310 -4.814 -0.383 1.00 93.81 90 LEU A C 1
ATOM 695 O O . LEU A 1 90 ? -10.209 -4.589 0.820 1.00 93.81 90 LEU A O 1
ATOM 699 N N . ALA A 1 91 ? -11.475 -5.146 -0.939 1.00 91.88 91 ALA A N 1
ATOM 700 C CA . ALA A 1 91 ? -12.705 -5.245 -0.155 1.00 91.88 91 ALA A CA 1
ATOM 701 C C . ALA A 1 91 ? -12.710 -6.471 0.779 1.00 91.88 91 ALA A C 1
ATOM 703 O O . ALA A 1 91 ? -13.393 -6.475 1.807 1.00 91.88 91 ALA A O 1
ATOM 704 N N . ALA A 1 92 ? -11.944 -7.514 0.448 1.00 92.88 92 ALA A N 1
ATOM 705 C CA . ALA A 1 92 ? -11.950 -8.767 1.186 1.00 92.88 92 ALA A CA 1
ATOM 706 C C . ALA A 1 92 ? -11.314 -8.598 2.575 1.00 92.88 92 ALA A C 1
ATOM 708 O O . ALA A 1 92 ? -10.126 -8.311 2.717 1.00 92.88 92 ALA A O 1
ATOM 709 N N . GLY A 1 93 ? -12.118 -8.793 3.625 1.00 91.88 93 GLY A N 1
ATOM 710 C CA . GLY A 1 93 ? -11.653 -8.723 5.013 1.00 91.88 93 GLY A CA 1
ATOM 711 C C . GLY A 1 93 ? -11.247 -7.321 5.480 1.00 91.88 93 GLY A C 1
ATOM 712 O O . GLY A 1 93 ? -10.583 -7.206 6.511 1.00 91.88 93 GLY A O 1
ATOM 713 N N . ALA A 1 94 ? -11.629 -6.275 4.741 1.00 94.75 94 ALA A N 1
ATOM 714 C CA . ALA A 1 94 ? -11.325 -4.898 5.095 1.00 94.75 94 ALA A CA 1
ATOM 715 C C . ALA A 1 94 ? -12.010 -4.467 6.405 1.00 94.75 94 ALA A C 1
ATOM 717 O O . ALA A 1 94 ? -13.207 -4.709 6.586 1.00 94.75 94 ALA A O 1
ATOM 718 N N . PRO A 1 95 ? -11.302 -3.765 7.306 1.00 95.50 95 PRO A N 1
ATOM 719 C CA . PRO A 1 95 ? -11.914 -3.229 8.514 1.00 95.50 95 PRO A CA 1
ATOM 720 C C . PRO A 1 95 ? -13.015 -2.196 8.227 1.00 95.50 95 PRO A C 1
ATOM 722 O O . PRO A 1 95 ? -12.813 -1.243 7.476 1.00 95.50 95 PRO A O 1
ATOM 725 N N . ALA A 1 96 ? -14.172 -2.345 8.878 1.00 94.56 96 ALA A N 1
ATOM 726 C CA . ALA A 1 96 ? -15.378 -1.538 8.651 1.00 94.56 96 ALA A CA 1
ATOM 727 C C . ALA A 1 96 ? -15.404 -0.188 9.403 1.00 94.56 96 ALA A C 1
ATOM 729 O O . ALA A 1 96 ? -16.465 0.278 9.811 1.00 94.56 96 ALA A O 1
ATOM 730 N N . PHE A 1 97 ? -14.246 0.437 9.629 1.00 93.12 97 PHE A N 1
ATOM 731 C CA . PHE A 1 97 ? -14.154 1.715 10.337 1.00 93.12 97 PHE A CA 1
ATOM 732 C C . PHE A 1 97 ? -13.480 2.797 9.491 1.00 93.12 97 PHE A C 1
ATOM 734 O O . PHE A 1 97 ? -12.613 2.527 8.655 1.00 93.12 97 PHE A O 1
ATOM 741 N N . GLU A 1 98 ? -13.848 4.050 9.748 1.00 93.25 98 GLU A N 1
ATOM 742 C CA . GLU A 1 98 ? -13.118 5.197 9.212 1.00 93.25 98 GLU A CA 1
ATOM 743 C C . GLU A 1 98 ? -11.743 5.305 9.869 1.00 93.25 98 GLU A C 1
ATOM 745 O O . GLU A 1 98 ? -11.631 5.107 11.085 1.00 93.25 98 GLU A O 1
ATOM 750 N N . PRO A 1 99 ? -10.673 5.616 9.120 1.00 93.31 99 PRO A N 1
ATOM 751 C CA . PRO A 1 99 ? -10.596 6.131 7.746 1.00 93.31 99 PRO A CA 1
ATOM 752 C C . PRO A 1 99 ? -10.448 5.063 6.640 1.00 93.31 99 PRO A C 1
ATOM 754 O O . PRO A 1 99 ? -10.327 5.414 5.469 1.00 93.31 99 PRO A O 1
ATOM 757 N N . VAL A 1 100 ? -10.397 3.766 6.974 1.00 95.25 100 VAL A N 1
ATOM 758 C CA . VAL A 1 100 ? -10.116 2.702 5.986 1.00 95.25 100 VAL A CA 1
ATOM 759 C C . VAL A 1 100 ? -11.200 2.648 4.915 1.00 95.25 100 VAL A C 1
ATOM 761 O O . VAL A 1 100 ? -10.889 2.561 3.731 1.00 95.25 100 VAL A O 1
ATOM 764 N N . GLN A 1 101 ? -12.466 2.759 5.317 1.00 95.31 101 GLN A N 1
ATOM 765 C CA . GLN A 1 101 ? -13.597 2.740 4.387 1.00 95.31 101 GLN A CA 1
ATOM 766 C C . GLN A 1 101 ? -13.549 3.902 3.383 1.00 95.31 101 GLN A C 1
ATOM 768 O O . GLN A 1 101 ? -13.768 3.681 2.193 1.00 95.31 101 GLN A O 1
ATOM 773 N N . SER A 1 102 ? -13.175 5.111 3.816 1.00 94.75 102 SER A N 1
ATOM 774 C CA . SER A 1 102 ? -12.970 6.253 2.915 1.00 94.75 102 SER A CA 1
ATOM 775 C C . SER A 1 102 ? -11.856 6.014 1.884 1.00 94.75 102 SER A C 1
ATOM 777 O O . SER A 1 102 ? -12.043 6.273 0.690 1.00 94.75 102 SER A O 1
ATOM 779 N N . VAL A 1 103 ? -10.722 5.445 2.312 1.00 95.69 103 VAL A N 1
ATOM 780 C CA . VAL A 1 103 ? -9.620 5.076 1.405 1.00 95.69 103 VAL A CA 1
ATOM 781 C C . VAL A 1 103 ? -10.091 4.058 0.367 1.00 95.69 103 VAL A C 1
ATOM 783 O O . VAL A 1 103 ? -9.887 4.258 -0.829 1.00 95.69 103 VAL A O 1
ATOM 786 N N . LEU A 1 104 ? -10.772 2.996 0.804 1.00 95.31 104 LEU A N 1
ATOM 787 C CA . LEU A 1 104 ? -11.276 1.953 -0.089 1.00 95.31 104 LEU A CA 1
ATOM 788 C C . LEU A 1 104 ? -12.307 2.477 -1.079 1.00 95.31 104 LEU A C 1
ATOM 790 O O . LEU A 1 104 ? -12.240 2.140 -2.255 1.00 95.31 104 LEU A O 1
ATOM 794 N N . LYS A 1 105 ? -13.224 3.335 -0.629 1.00 94.75 105 LYS A N 1
ATOM 795 C CA . LYS A 1 105 ? -14.196 3.983 -1.508 1.00 94.75 105 LYS A CA 1
ATOM 796 C C . LYS A 1 105 ? -13.500 4.822 -2.577 1.00 94.75 105 LYS A C 1
ATOM 798 O O . LYS A 1 105 ? -13.879 4.745 -3.739 1.00 94.75 105 LYS A O 1
ATOM 803 N N . THR A 1 106 ? -12.478 5.585 -2.194 1.00 95.44 106 THR A N 1
ATOM 804 C CA . THR A 1 106 ? -11.719 6.422 -3.132 1.00 95.44 106 THR A CA 1
ATOM 805 C C . THR A 1 106 ? -10.989 5.568 -4.163 1.00 95.44 106 THR A C 1
ATOM 807 O O . THR A 1 106 ? -11.098 5.830 -5.356 1.00 95.44 106 THR A O 1
ATOM 810 N N . LEU A 1 107 ? -10.295 4.516 -3.723 1.00 94.50 107 LEU A N 1
ATOM 811 C CA . LEU A 1 107 ? -9.602 3.592 -4.620 1.00 94.50 107 LEU A CA 1
ATOM 812 C C . LEU A 1 107 ? -10.581 2.827 -5.521 1.00 94.50 107 LEU A C 1
ATOM 814 O O . LEU A 1 107 ? -10.305 2.654 -6.700 1.00 94.50 107 LEU A O 1
ATOM 818 N N . ALA A 1 108 ? -11.742 2.402 -5.024 1.00 91.88 108 ALA A N 1
ATOM 819 C CA . ALA A 1 108 ? -12.741 1.695 -5.831 1.00 91.88 108 ALA A CA 1
ATOM 820 C C . ALA A 1 108 ? -13.376 2.573 -6.925 1.00 91.88 108 ALA A C 1
ATOM 822 O O . ALA A 1 108 ? -13.881 2.051 -7.913 1.00 91.88 108 ALA A O 1
ATOM 823 N N . GLN A 1 109 ? -13.368 3.896 -6.751 1.00 89.94 109 GLN A N 1
ATOM 824 C CA . GLN A 1 109 ? -13.908 4.857 -7.717 1.00 89.94 109 GLN A CA 1
ATOM 825 C C . GLN A 1 109 ? -12.905 5.253 -8.810 1.00 89.94 109 GLN A C 1
ATOM 827 O O . GLN A 1 109 ? -13.251 6.041 -9.690 1.00 89.94 109 GLN A O 1
ATOM 832 N N . ARG A 1 110 ? -11.673 4.734 -8.759 1.00 82.88 110 ARG A N 1
ATOM 833 C CA . ARG A 1 110 ? -10.629 4.995 -9.754 1.00 82.88 110 ARG A CA 1
ATOM 834 C C . ARG A 1 110 ? -10.617 3.894 -10.804 1.00 82.88 110 ARG A C 1
ATOM 836 O O . ARG A 1 110 ? -10.627 2.717 -10.447 1.00 82.88 110 ARG A O 1
ATOM 843 N N . ALA A 1 111 ? -10.645 4.328 -12.063 1.00 59.62 111 ALA A N 1
ATOM 844 C CA . ALA A 1 111 ? -10.487 3.488 -13.243 1.00 59.62 111 ALA A CA 1
A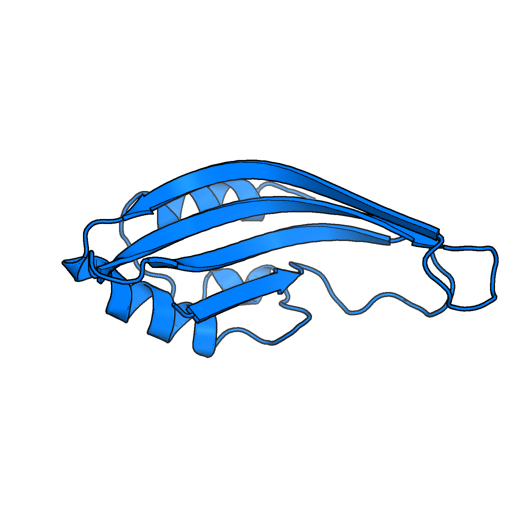TOM 845 C C . ALA A 1 111 ? -9.013 3.135 -13.434 1.00 59.62 111 ALA A C 1
ATOM 847 O O . ALA A 1 111 ? -8.189 4.075 -13.336 1.00 59.62 111 ALA A O 1
#

Organism: NCBI:txid1723730

Sequence (111 aa):
MSTLARAIETAPEQGSTFDCDWLVCMTGKGSGAARVGFGRYEWRAVGDTGRIAALHILIEAMHTLRAQWSGAILDWVLKLPYPWCPREALAAGAPAFEPVQSVLKTLAQRA

Radius of gyration: 14.77 Å; chains: 1; bounding box: 31×23×44 Å

Secondary structure (DSSP, 8-state):
--EEEEEESPPPPTT--EEEEEEEEEE-TTT--EEEEEEEEEEEE-GGGS-EEEEEEEEEEEEEE-GGGHHHHHHHHHHS-SSB--GGGGGTT--SSTTHHHHHHHHHT--

Foldseek 3Di:
DDKQKAFAADDDDAFDFDKTKMWIWDADPPQLKIKIWIDMWTWDGPGRPSDTPDIDTDTPDIDIGHNVCNVQQVVLSVPADPRYGHLVSLVPSFDPDPPRVVVNVVSVPDD